Protein AF-A0AAW7R1W4-F1 (afdb_monomer_lite)

Radius of gyration: 19.87 Å; chains: 1; bounding box: 49×26×62 Å

Structure (mmCIF, N/CA/C/O backbone):
data_AF-A0AAW7R1W4-F1
#
_entry.id   AF-A0AAW7R1W4-F1
#
loop_
_atom_site.group_PDB
_atom_site.id
_atom_site.type_symbol
_atom_site.label_atom_id
_atom_site.label_alt_id
_atom_site.label_comp_id
_atom_site.label_asym_id
_atom_site.label_entity_id
_atom_site.label_seq_id
_atom_site.pdbx_PDB_ins_code
_atom_site.Cartn_x
_atom_site.Cartn_y
_atom_site.Cartn_z
_atom_site.occupancy
_atom_site.B_iso_or_equiv
_atom_site.auth_seq_id
_atom_site.auth_comp_id
_atom_site.auth_asym_id
_atom_site.auth_atom_id
_atom_site.pdbx_PDB_model_num
ATOM 1 N N . MET A 1 1 ? 1.231 0.301 20.973 1.00 74.06 1 MET A N 1
ATOM 2 C CA . MET A 1 1 ? 2.483 1.061 20.742 1.00 74.06 1 MET A CA 1
ATOM 3 C C . MET A 1 1 ? 3.549 0.182 20.091 1.00 74.06 1 MET A C 1
ATOM 5 O O . MET A 1 1 ? 3.895 0.445 18.950 1.00 74.06 1 MET A O 1
ATOM 9 N N . LEU A 1 2 ? 3.998 -0.894 20.752 1.00 83.75 2 LEU A N 1
ATOM 10 C CA . LEU A 1 2 ? 5.121 -1.735 20.300 1.00 83.75 2 LEU A CA 1
ATOM 11 C C . LEU A 1 2 ? 4.967 -2.283 18.866 1.00 83.75 2 LEU A C 1
ATOM 13 O O . LEU A 1 2 ? 5.848 -2.072 18.041 1.00 83.75 2 LEU A O 1
ATOM 17 N N . GLY A 1 3 ? 3.815 -2.874 18.525 1.00 84.81 3 GLY A N 1
ATOM 18 C CA . GLY A 1 3 ? 3.573 -3.385 17.166 1.00 84.81 3 GLY A CA 1
ATOM 19 C C . GLY A 1 3 ? 3.622 -2.311 16.072 1.00 84.81 3 GLY A C 1
ATOM 20 O O . GLY A 1 3 ? 4.118 -2.562 14.980 1.00 84.81 3 GLY A O 1
ATOM 21 N N . LEU A 1 4 ? 3.181 -1.085 16.369 1.00 84.12 4 LEU A N 1
ATOM 22 C CA . LEU A 1 4 ? 3.189 -0.001 15.385 1.00 84.12 4 LEU A CA 1
ATOM 23 C C . LEU A 1 4 ? 4.587 0.573 15.151 1.00 84.12 4 LEU A C 1
ATOM 25 O O . LEU A 1 4 ? 4.917 0.951 14.032 1.00 84.12 4 LEU A O 1
ATOM 29 N N . ILE A 1 5 ? 5.410 0.598 16.199 1.00 87.81 5 ILE A N 1
ATOM 30 C CA . ILE A 1 5 ? 6.825 0.970 16.103 1.00 87.81 5 ILE A CA 1
ATOM 31 C C . ILE A 1 5 ? 7.563 -0.038 15.216 1.00 87.81 5 ILE A C 1
ATOM 33 O O . ILE A 1 5 ? 8.325 0.368 14.344 1.00 87.81 5 ILE A O 1
ATOM 37 N N . VAL A 1 6 ? 7.280 -1.336 15.377 1.00 92.25 6 VAL A N 1
ATOM 38 C CA . VAL A 1 6 ? 7.844 -2.394 14.523 1.00 92.25 6 VAL A CA 1
ATOM 39 C C . VAL A 1 6 ? 7.424 -2.211 13.064 1.00 92.25 6 VAL A C 1
ATOM 41 O O . VAL A 1 6 ? 8.278 -2.256 12.183 1.00 92.25 6 VAL A O 1
ATOM 44 N N . ILE A 1 7 ? 6.140 -1.943 12.795 1.00 90.31 7 ILE A N 1
ATOM 45 C CA . ILE A 1 7 ? 5.651 -1.695 11.427 1.00 90.31 7 ILE A CA 1
ATOM 46 C C . ILE A 1 7 ? 6.299 -0.440 10.830 1.00 90.31 7 ILE A C 1
ATOM 48 O O . ILE A 1 7 ? 6.750 -0.475 9.687 1.00 90.31 7 ILE A O 1
ATOM 52 N N . GLY A 1 8 ? 6.387 0.655 11.589 1.00 91.19 8 GLY A N 1
ATOM 53 C CA . GLY A 1 8 ? 7.009 1.901 11.137 1.00 91.19 8 GLY A CA 1
ATOM 54 C C . GLY A 1 8 ? 8.489 1.732 10.792 1.00 91.19 8 GLY A C 1
ATOM 55 O O . GLY A 1 8 ? 8.913 2.125 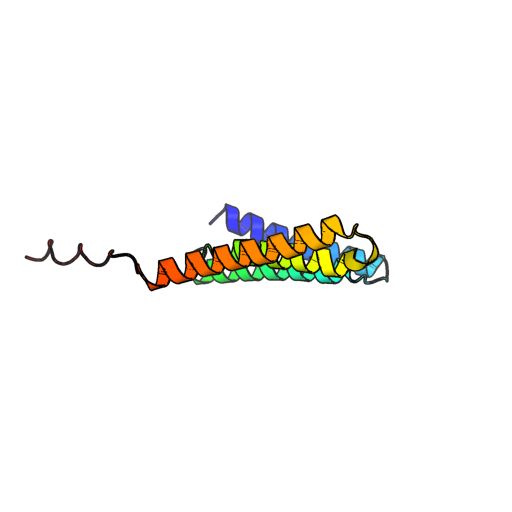9.705 1.00 91.19 8 GLY A O 1
ATOM 56 N N . LEU A 1 9 ? 9.259 1.088 11.675 1.00 94.31 9 LEU A N 1
ATOM 57 C CA . LEU A 1 9 ? 10.672 0.776 11.435 1.00 94.31 9 LEU A CA 1
ATOM 58 C C . LEU A 1 9 ? 10.846 -0.177 10.251 1.00 94.31 9 LEU A C 1
ATOM 60 O O . LEU A 1 9 ? 11.672 0.079 9.380 1.00 94.31 9 LEU A O 1
ATOM 64 N N . GLY A 1 10 ? 10.039 -1.238 10.180 1.00 94.88 10 GLY A N 1
ATOM 65 C CA . GLY A 1 10 ? 10.065 -2.182 9.066 1.00 94.88 10 GLY A CA 1
ATOM 66 C C . GLY A 1 10 ? 9.773 -1.504 7.727 1.00 94.88 10 GLY A C 1
ATOM 67 O O . GLY A 1 10 ? 10.483 -1.741 6.755 1.00 94.88 10 GLY A O 1
ATOM 68 N N . THR A 1 11 ? 8.792 -0.600 7.691 1.00 93.12 11 THR A N 1
ATOM 69 C CA . THR A 1 11 ? 8.437 0.172 6.489 1.00 93.12 11 THR A CA 1
ATOM 70 C C . THR A 1 11 ? 9.574 1.105 6.067 1.00 93.12 11 THR A C 1
ATOM 72 O O . THR A 1 11 ? 9.904 1.170 4.886 1.00 93.12 11 THR A O 1
ATOM 75 N N . ALA A 1 12 ? 10.220 1.786 7.020 1.00 94.81 12 ALA A N 1
ATOM 76 C CA . ALA A 1 12 ? 11.360 2.658 6.738 1.00 94.81 12 ALA A CA 1
ATOM 77 C C . ALA A 1 12 ? 12.569 1.878 6.189 1.00 94.81 12 ALA A C 1
ATOM 79 O O . ALA A 1 12 ? 13.168 2.287 5.195 1.00 94.81 12 ALA A O 1
ATOM 80 N N . ILE A 1 13 ? 12.893 0.728 6.792 1.00 96.31 13 ILE A N 1
ATOM 81 C CA . ILE A 1 13 ? 13.983 -0.146 6.333 1.00 96.31 13 ILE A CA 1
ATOM 82 C C . ILE A 1 13 ? 13.668 -0.720 4.945 1.00 96.31 13 ILE A C 1
ATOM 84 O O . ILE A 1 13 ? 14.531 -0.719 4.069 1.00 96.31 13 ILE A O 1
ATOM 88 N N . ALA A 1 14 ? 12.433 -1.173 4.713 1.00 95.25 14 ALA A N 1
ATOM 89 C CA . ALA A 1 14 ? 12.007 -1.688 3.414 1.00 95.25 14 ALA A CA 1
ATOM 90 C C . ALA A 1 14 ? 12.112 -0.624 2.312 1.00 95.25 14 ALA A C 1
ATOM 92 O O . ALA A 1 14 ? 12.623 -0.913 1.230 1.00 95.25 14 ALA A O 1
ATOM 93 N N . LEU A 1 15 ? 11.692 0.612 2.601 1.00 95.44 15 LEU A N 1
ATOM 94 C CA . LEU A 1 15 ? 11.822 1.733 1.674 1.00 95.44 15 LEU A CA 1
ATOM 95 C C . LEU A 1 15 ? 13.295 2.038 1.360 1.00 95.44 15 LEU A C 1
ATOM 97 O O . LEU A 1 15 ? 13.644 2.192 0.193 1.00 95.44 15 LEU A O 1
ATOM 101 N N . ALA A 1 16 ? 14.167 2.067 2.374 1.00 95.69 16 ALA A N 1
ATOM 102 C CA . ALA A 1 16 ? 15.601 2.287 2.184 1.00 95.69 16 ALA A CA 1
ATOM 103 C C . ALA A 1 16 ? 16.247 1.193 1.316 1.00 95.69 16 ALA A C 1
ATOM 105 O O . ALA A 1 16 ? 16.993 1.502 0.388 1.00 95.69 16 ALA A O 1
ATOM 106 N N . ASN A 1 17 ? 15.910 -0.076 1.564 1.00 95.69 17 ASN A N 1
ATOM 107 C CA . ASN A 1 17 ? 16.392 -1.204 0.765 1.00 95.69 17 ASN A CA 1
ATOM 108 C C . ASN A 1 17 ? 15.918 -1.122 -0.690 1.00 95.69 17 ASN A C 1
ATOM 110 O O . ASN A 1 17 ? 16.693 -1.395 -1.606 1.00 95.69 17 ASN A O 1
ATOM 114 N N . LEU A 1 18 ? 14.663 -0.727 -0.911 1.00 94.25 18 LEU A N 1
ATOM 115 C CA . LEU A 1 18 ? 14.111 -0.561 -2.251 1.00 94.25 18 LEU A CA 1
ATOM 116 C C . LEU A 1 18 ? 14.837 0.554 -3.015 1.00 94.25 18 LEU A C 1
ATOM 118 O O . LEU A 1 18 ? 15.264 0.341 -4.147 1.00 94.25 18 LEU A O 1
ATOM 122 N N . VAL A 1 19 ? 15.049 1.710 -2.379 1.00 95.31 19 VAL A N 1
ATOM 123 C CA . VAL A 1 19 ? 15.819 2.822 -2.960 1.00 95.31 19 VAL A CA 1
ATOM 124 C C . VAL A 1 19 ? 17.245 2.381 -3.289 1.00 95.31 19 VAL A C 1
ATOM 126 O O . VAL A 1 19 ? 17.724 2.628 -4.394 1.00 95.31 19 VAL A O 1
ATOM 129 N N . TRP A 1 20 ? 17.906 1.666 -2.376 1.00 96.00 20 TRP A N 1
ATOM 130 C CA . TRP A 1 20 ? 19.249 1.135 -2.608 1.00 96.00 20 TRP A CA 1
ATOM 131 C C . TRP A 1 20 ? 19.299 0.173 -3.805 1.00 96.00 20 TRP A C 1
ATOM 133 O O . TRP A 1 20 ? 20.213 0.241 -4.626 1.00 96.00 20 TRP A O 1
ATOM 143 N N . SER A 1 21 ? 18.297 -0.700 -3.937 1.00 94.31 21 SER A N 1
ATOM 144 C CA . SER A 1 21 ? 18.179 -1.644 -5.053 1.00 94.31 21 SER A CA 1
ATOM 145 C C . SER A 1 21 ? 18.011 -0.937 -6.398 1.00 94.31 21 SER A C 1
ATOM 147 O O . SER A 1 21 ? 18.671 -1.297 -7.374 1.00 94.31 21 SER A O 1
ATOM 149 N N . VAL A 1 22 ? 17.156 0.085 -6.448 1.00 94.50 22 VAL A N 1
ATOM 150 C CA . VAL A 1 22 ? 16.891 0.865 -7.665 1.00 94.50 22 VAL A CA 1
ATOM 151 C C . VAL A 1 22 ? 18.134 1.645 -8.098 1.00 94.50 22 VAL A C 1
ATOM 153 O O . VAL A 1 22 ? 18.491 1.615 -9.272 1.00 94.50 22 VAL A O 1
ATOM 156 N N . ILE A 1 23 ? 18.851 2.261 -7.151 1.00 94.31 23 ILE A N 1
ATOM 157 C CA . ILE A 1 23 ? 20.118 2.955 -7.433 1.00 94.31 23 ILE A CA 1
ATOM 158 C C . ILE A 1 23 ? 21.152 1.981 -8.009 1.00 94.31 23 ILE A C 1
ATOM 160 O O . ILE A 1 23 ? 21.815 2.300 -8.989 1.00 94.31 23 ILE A O 1
ATOM 164 N N . ARG A 1 24 ? 21.267 0.775 -7.440 1.00 94.81 24 ARG A N 1
ATOM 165 C CA . ARG A 1 24 ? 22.236 -0.234 -7.894 1.00 94.81 24 ARG A CA 1
ATOM 166 C C . ARG A 1 24 ? 21.920 -0.813 -9.275 1.00 94.81 24 ARG A C 1
ATOM 168 O O . ARG A 1 24 ? 22.832 -1.256 -9.963 1.00 94.81 24 ARG A O 1
ATOM 175 N N . THR A 1 25 ? 20.645 -0.850 -9.648 1.00 92.69 25 THR A N 1
ATOM 176 C CA . THR A 1 25 ? 20.188 -1.387 -10.940 1.00 92.69 25 THR A CA 1
ATOM 177 C C . THR A 1 25 ? 20.201 -0.314 -12.038 1.00 92.69 25 THR A C 1
ATOM 179 O O . THR A 1 25 ? 20.027 -0.643 -13.205 1.00 92.69 25 THR A O 1
ATOM 182 N N . GLU A 1 26 ? 20.399 0.962 -11.674 1.00 90.50 26 GLU A N 1
ATOM 183 C CA . GLU A 1 26 ? 20.357 2.141 -12.561 1.00 90.50 26 GLU A CA 1
ATOM 184 C C . GLU A 1 26 ? 19.071 2.259 -13.401 1.00 90.50 26 GLU A C 1
ATOM 186 O O . GLU A 1 26 ? 19.000 3.004 -14.378 1.00 90.50 26 GLU A O 1
ATOM 191 N N . GLN A 1 27 ? 18.020 1.539 -13.013 1.00 91.62 27 GLN A N 1
ATOM 192 C CA . GLN A 1 27 ? 16.741 1.501 -13.705 1.00 91.62 27 GLN A CA 1
ATOM 193 C C . GLN A 1 27 ? 15.625 1.695 -12.692 1.00 91.62 27 GLN A C 1
ATOM 195 O O . GLN A 1 27 ? 15.529 0.972 -11.703 1.00 91.62 27 GLN A O 1
ATOM 200 N N . VAL A 1 28 ? 14.770 2.678 -12.962 1.00 92.44 28 VAL A N 1
ATOM 201 C CA . VAL A 1 28 ? 13.583 2.964 -12.159 1.00 92.44 28 VAL A CA 1
ATOM 202 C C . VAL A 1 28 ? 12.371 2.461 -12.926 1.00 92.44 28 VAL A C 1
ATOM 204 O O . VAL A 1 28 ? 12.053 2.991 -13.992 1.00 92.44 28 VAL A O 1
ATOM 207 N N . THR A 1 29 ? 11.679 1.450 -12.401 1.00 91.75 29 THR A N 1
ATOM 208 C CA . THR A 1 29 ? 10.430 0.977 -13.008 1.00 91.75 29 THR A CA 1
ATOM 209 C C . THR A 1 29 ? 9.212 1.637 -12.361 1.00 91.75 29 THR A C 1
ATOM 211 O O . THR A 1 29 ? 9.251 2.087 -11.213 1.00 91.75 29 THR A O 1
ATOM 214 N N . LEU A 1 30 ? 8.081 1.659 -13.077 1.00 90.75 30 LEU A N 1
ATOM 215 C CA . LEU A 1 30 ? 6.804 2.112 -12.510 1.00 90.75 30 LEU A CA 1
ATOM 216 C C . LEU A 1 30 ? 6.402 1.264 -11.289 1.00 90.75 30 LEU A C 1
ATOM 218 O O . LEU A 1 30 ? 5.814 1.779 -10.339 1.00 90.75 30 LEU A O 1
ATOM 222 N N . THR A 1 31 ? 6.754 -0.026 -11.297 1.00 90.00 31 THR A N 1
ATOM 223 C CA . THR A 1 31 ? 6.510 -0.955 -10.188 1.00 90.00 31 THR A CA 1
ATOM 224 C C . THR A 1 31 ? 7.227 -0.503 -8.922 1.00 90.00 31 THR A C 1
ATOM 226 O O . THR A 1 31 ? 6.616 -0.487 -7.853 1.00 90.00 31 THR A O 1
ATOM 229 N N . ASP A 1 32 ? 8.488 -0.079 -9.041 1.00 92.69 32 ASP A N 1
ATOM 230 C CA . ASP A 1 32 ? 9.283 0.388 -7.903 1.00 92.69 32 ASP A CA 1
ATOM 231 C C . ASP A 1 32 ? 8.698 1.673 -7.316 1.00 92.69 32 ASP A C 1
ATOM 233 O O . ASP A 1 32 ? 8.515 1.777 -6.103 1.00 92.69 32 ASP A O 1
ATOM 237 N N . LEU A 1 33 ? 8.315 2.624 -8.173 1.00 92.06 33 LEU A N 1
ATOM 238 C CA . LEU A 1 33 ? 7.694 3.882 -7.748 1.00 92.06 33 LEU A CA 1
ATOM 239 C C . LEU A 1 33 ? 6.364 3.652 -7.014 1.00 92.06 33 LEU A C 1
ATOM 241 O O . LEU A 1 33 ? 6.117 4.246 -5.965 1.00 92.06 33 LEU A O 1
ATOM 245 N N . LEU A 1 34 ? 5.512 2.758 -7.524 1.00 92.19 34 LEU A N 1
ATOM 246 C CA . LEU A 1 34 ? 4.222 2.434 -6.904 1.00 92.19 34 LEU A CA 1
ATOM 247 C C . LEU A 1 34 ? 4.367 1.610 -5.617 1.00 92.19 34 LEU A C 1
ATOM 249 O O . LEU A 1 34 ? 3.496 1.657 -4.740 1.00 92.19 34 LEU A O 1
ATOM 253 N N . LEU A 1 35 ? 5.460 0.858 -5.479 1.00 91.62 35 LEU A N 1
ATOM 254 C CA . LEU A 1 35 ? 5.802 0.178 -4.236 1.00 91.62 35 LEU A CA 1
ATOM 255 C C . LEU A 1 35 ? 6.308 1.172 -3.180 1.00 91.62 35 LEU A C 1
ATOM 257 O O . LEU A 1 35 ? 5.838 1.121 -2.042 1.00 91.62 35 LEU A O 1
ATOM 261 N N . MET A 1 36 ? 7.170 2.124 -3.565 1.00 92.88 36 MET A N 1
ATOM 262 C CA . MET A 1 36 ? 7.585 3.236 -2.698 1.00 92.88 36 MET A CA 1
ATOM 263 C C . MET A 1 36 ? 6.377 4.055 -2.231 1.00 92.88 36 MET A C 1
ATOM 265 O O . MET A 1 36 ? 6.281 4.368 -1.046 1.00 92.88 36 MET A O 1
ATOM 269 N N . PHE A 1 37 ? 5.423 4.344 -3.123 1.00 91.81 37 PHE A N 1
ATOM 270 C CA . PHE A 1 37 ? 4.187 5.046 -2.771 1.00 91.81 37 PHE A CA 1
ATOM 271 C C . PHE A 1 37 ? 3.386 4.310 -1.688 1.00 91.81 37 PHE A C 1
ATOM 273 O O . PHE A 1 37 ? 2.989 4.930 -0.704 1.00 91.81 37 PHE A O 1
ATOM 280 N N . LEU A 1 38 ? 3.217 2.987 -1.802 1.00 90.75 38 LEU A N 1
ATOM 281 C CA . LEU A 1 38 ? 2.528 2.217 -0.761 1.00 90.75 38 LEU A CA 1
ATOM 282 C C . LEU A 1 38 ? 3.279 2.251 0.573 1.00 90.75 38 LEU A C 1
ATOM 284 O O . LEU A 1 38 ? 2.653 2.385 1.622 1.00 90.75 38 LEU A O 1
ATOM 288 N N . PHE A 1 39 ? 4.610 2.144 0.564 1.00 92.38 39 PHE A N 1
ATOM 289 C CA . PHE A 1 39 ? 5.384 2.257 1.802 1.00 92.38 39 PHE A CA 1
ATOM 290 C C . PHE A 1 39 ? 5.250 3.644 2.435 1.00 92.38 39 PHE A C 1
ATOM 292 O O . PHE A 1 39 ? 5.101 3.742 3.652 1.00 92.38 39 PHE A O 1
ATOM 299 N N . LEU A 1 40 ? 5.227 4.711 1.634 1.00 91.12 40 LEU A N 1
ATOM 300 C CA . LEU A 1 40 ? 4.988 6.066 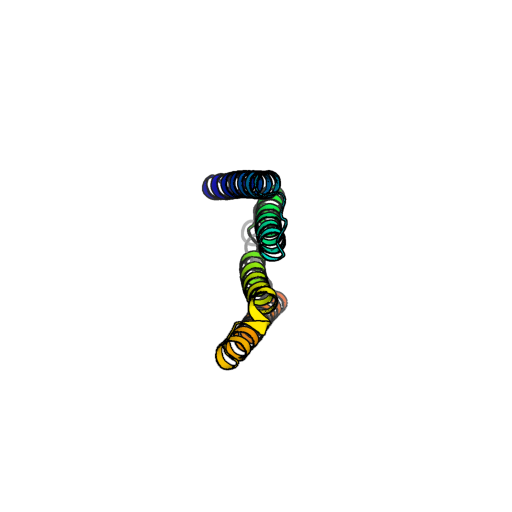2.130 1.00 91.12 40 LEU A CA 1
ATOM 301 C C . LEU A 1 40 ? 3.576 6.238 2.702 1.00 91.12 40 LEU A C 1
ATOM 303 O O . LEU A 1 40 ? 3.419 6.885 3.736 1.00 91.12 40 LEU A O 1
ATOM 307 N N . GLU A 1 41 ? 2.561 5.632 2.090 1.00 89.31 41 GLU A N 1
ATOM 308 C CA . GLU A 1 41 ? 1.182 5.666 2.587 1.00 89.31 41 GLU A CA 1
ATOM 309 C C . GLU A 1 41 ? 1.053 4.964 3.950 1.00 89.31 41 GLU A C 1
ATOM 311 O O . GLU A 1 41 ? 0.483 5.513 4.899 1.00 89.31 41 GLU A O 1
ATOM 316 N N . VAL A 1 42 ? 1.676 3.789 4.093 1.00 89.81 42 VAL A N 1
ATOM 317 C CA . VAL A 1 42 ? 1.756 3.066 5.372 1.00 89.81 42 VAL A CA 1
ATOM 318 C C . VAL A 1 42 ? 2.536 3.877 6.412 1.00 89.81 42 VAL A C 1
ATOM 320 O O . VAL A 1 42 ? 2.104 3.995 7.560 1.00 89.81 42 VAL A O 1
ATOM 323 N N . PHE A 1 43 ? 3.656 4.493 6.027 1.00 90.75 43 PHE A N 1
ATOM 324 C CA . PHE A 1 43 ? 4.447 5.336 6.925 1.00 90.75 43 PHE A CA 1
ATOM 325 C C . PHE A 1 43 ? 3.655 6.560 7.413 1.00 90.75 43 PHE A C 1
ATOM 327 O O . PHE A 1 43 ? 3.675 6.876 8.606 1.00 90.75 43 PHE A O 1
ATOM 334 N N . ALA A 1 44 ? 2.901 7.216 6.526 1.00 88.25 44 ALA A N 1
ATOM 335 C CA . ALA A 1 44 ? 2.036 8.343 6.865 1.00 88.25 44 ALA A CA 1
ATOM 336 C C . ALA A 1 44 ? 0.944 7.945 7.868 1.00 88.25 44 ALA A C 1
ATOM 338 O O . ALA A 1 44 ? 0.687 8.677 8.824 1.00 88.25 44 ALA A O 1
ATOM 339 N N . MET A 1 45 ? 0.353 6.760 7.710 1.00 88.00 45 MET A N 1
ATOM 340 C CA . MET A 1 45 ? -0.615 6.217 8.662 1.00 88.00 45 MET A CA 1
ATOM 341 C C . MET A 1 45 ? 0.005 5.993 10.049 1.00 88.00 45 MET A C 1
ATOM 343 O O . MET A 1 45 ? -0.579 6.400 11.056 1.00 88.00 45 MET A O 1
ATOM 347 N N . VAL A 1 46 ? 1.191 5.376 10.118 1.00 88.75 46 VAL A N 1
ATOM 348 C CA . VAL A 1 46 ? 1.904 5.172 11.390 1.00 88.75 46 VAL A CA 1
ATOM 349 C C . VAL A 1 46 ? 2.244 6.520 12.032 1.00 88.75 46 VAL A C 1
ATOM 351 O O . VAL A 1 46 ? 2.007 6.708 13.224 1.00 88.75 46 VAL A O 1
ATOM 354 N N . SER A 1 47 ? 2.716 7.491 11.245 1.00 87.06 47 SER A N 1
ATOM 355 C CA . SER A 1 47 ? 3.004 8.852 11.715 1.00 87.06 47 SER A CA 1
ATOM 356 C C . SER A 1 47 ? 1.757 9.549 12.273 1.00 87.06 47 SER A C 1
ATOM 358 O O . SER A 1 47 ? 1.792 10.121 13.365 1.00 87.06 47 SER A O 1
ATOM 360 N N . GLN A 1 48 ? 0.628 9.455 11.569 1.00 85.31 48 GLN A N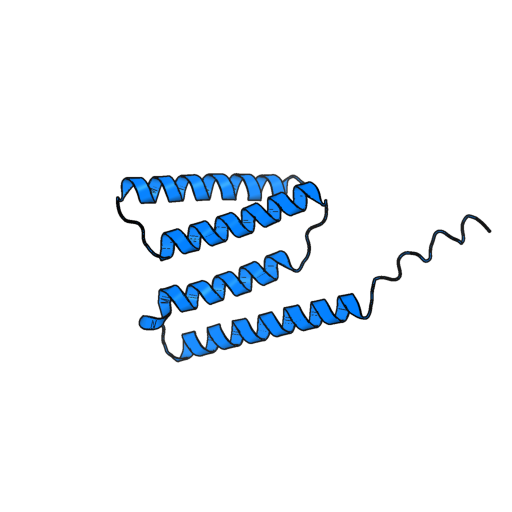 1
ATOM 361 C CA . GLN A 1 48 ? -0.642 10.036 11.999 1.00 85.31 48 GLN A CA 1
ATOM 362 C C . GLN A 1 48 ? -1.166 9.381 13.280 1.00 85.31 48 GLN A C 1
ATOM 364 O O . GLN A 1 48 ? -1.693 10.067 14.162 1.00 85.31 48 GLN A O 1
ATOM 369 N N . TYR A 1 49 ? -0.996 8.067 13.417 1.00 84.50 49 TYR A N 1
ATOM 370 C CA . TYR A 1 49 ? -1.343 7.364 14.645 1.00 84.50 49 TYR A CA 1
ATOM 371 C C . TYR A 1 49 ? -0.503 7.847 15.826 1.00 84.50 49 TYR A C 1
ATOM 373 O O . TYR A 1 49 ? -1.055 8.124 16.886 1.00 84.50 49 TYR A O 1
ATOM 381 N N . LEU A 1 50 ? 0.818 7.978 15.661 1.00 83.62 50 LEU A N 1
ATOM 382 C CA . LEU A 1 50 ? 1.698 8.427 16.746 1.00 83.62 50 LEU A CA 1
ATOM 383 C C . LEU A 1 50 ? 1.314 9.823 17.261 1.00 83.62 50 LEU A C 1
ATOM 385 O O . LEU A 1 50 ? 1.493 10.100 18.443 1.00 83.62 50 LEU A O 1
ATOM 389 N N . LYS A 1 51 ? 0.740 10.676 16.402 1.00 83.88 51 LYS A N 1
ATOM 390 C CA . LYS A 1 51 ? 0.233 12.005 16.779 1.00 83.88 51 LYS A CA 1
ATOM 391 C C . LYS A 1 51 ? -1.144 11.980 17.448 1.00 83.88 51 LYS A C 1
ATOM 393 O O . LYS A 1 51 ? -1.394 12.788 18.332 1.00 83.88 51 LYS A O 1
ATOM 398 N N . SER A 1 52 ? -2.050 11.108 17.001 1.00 79.69 52 SER A N 1
ATOM 399 C CA . SER A 1 52 ? -3.470 11.135 17.401 1.00 79.69 52 SER A CA 1
ATOM 400 C C . SER A 1 52 ? -3.885 10.033 18.384 1.00 79.69 52 SER A C 1
ATOM 402 O O . SER A 1 52 ? -4.984 10.084 18.929 1.00 79.69 52 SER A O 1
ATOM 404 N N . GLY A 1 53 ? -3.037 9.028 18.621 1.00 74.31 53 GLY A N 1
ATOM 405 C CA . GLY A 1 53 ? -3.281 7.914 19.545 1.00 74.31 53 GLY A CA 1
ATOM 406 C C . GLY A 1 53 ? -4.376 6.929 19.113 1.00 74.31 53 GLY A C 1
ATOM 407 O O . GLY A 1 53 ? -4.565 5.908 19.770 1.00 74.31 53 GLY A O 1
ATOM 408 N N . GLN A 1 54 ? -5.082 7.200 18.015 1.00 72.00 54 GLN A N 1
ATOM 409 C CA . GLN A 1 54 ? -6.134 6.353 17.461 1.00 72.00 54 GLN A CA 1
ATOM 410 C C . GLN A 1 54 ? -5.764 5.930 16.045 1.00 72.00 54 GLN A C 1
ATOM 412 O O . GLN A 1 54 ? -5.110 6.670 15.312 1.00 72.00 54 GLN A O 1
ATOM 417 N N . LEU A 1 55 ? -6.185 4.725 15.663 1.00 70.44 55 LEU A N 1
ATOM 418 C CA . LEU A 1 55 ? -5.958 4.134 14.345 1.00 70.44 55 LEU A CA 1
ATOM 419 C C . LEU A 1 55 ? -7.302 4.169 13.603 1.00 70.44 55 LEU A C 1
ATOM 421 O O . LEU A 1 55 ? -8.121 3.269 13.794 1.00 70.44 55 LEU A O 1
ATOM 425 N N . PRO A 1 56 ? -7.604 5.215 12.807 1.00 66.75 56 PRO A N 1
ATOM 426 C CA . PRO A 1 56 ? -8.846 5.250 12.055 1.00 66.75 56 PRO A CA 1
ATOM 427 C C . PRO A 1 56 ? -8.938 4.028 11.146 1.00 66.75 56 PRO A C 1
ATOM 429 O O . PRO A 1 56 ? -8.094 3.833 10.273 1.00 66.75 56 PRO A O 1
ATOM 432 N N . VAL A 1 57 ? -10.011 3.249 11.302 1.00 66.31 57 VAL A N 1
ATOM 433 C CA . VAL A 1 57 ? -10.332 2.048 10.495 1.00 66.31 57 VAL A CA 1
ATOM 434 C C . VAL A 1 57 ? -10.382 2.351 8.985 1.00 66.31 57 VAL A C 1
ATOM 436 O O . VAL A 1 57 ? -10.337 1.463 8.142 1.00 66.31 57 VAL A O 1
ATOM 439 N N . ARG A 1 58 ? -10.427 3.637 8.632 1.00 74.44 58 ARG A N 1
ATOM 440 C CA . ARG A 1 58 ? -10.434 4.154 7.266 1.00 74.44 58 ARG A CA 1
ATOM 441 C C . ARG A 1 58 ? -9.090 3.953 6.552 1.00 74.44 58 ARG A C 1
ATOM 443 O O . ARG A 1 58 ? -9.094 3.680 5.360 1.00 74.44 58 ARG A O 1
ATOM 450 N N . PHE A 1 59 ? -7.956 4.042 7.256 1.00 79.00 59 PHE A N 1
ATOM 451 C CA . PHE A 1 59 ? -6.636 3.987 6.612 1.00 79.00 59 PHE A CA 1
ATOM 452 C C . PHE A 1 59 ? -6.310 2.625 5.968 1.00 79.00 59 PHE A C 1
ATOM 454 O O . PHE A 1 59 ? -5.936 2.625 4.797 1.00 79.00 59 PHE A O 1
ATOM 461 N N . PRO A 1 60 ? -6.517 1.466 6.631 1.00 81.38 60 PRO A N 1
ATOM 462 C CA . PRO A 1 60 ? -6.285 0.165 5.994 1.00 81.38 60 PRO A CA 1
ATOM 463 C C . PRO A 1 60 ? -7.166 -0.076 4.762 1.00 81.38 60 PRO A C 1
ATOM 465 O O . PRO A 1 60 ? -6.729 -0.689 3.790 1.00 81.38 60 PRO A O 1
ATOM 468 N N . LEU A 1 61 ? -8.402 0.430 4.788 1.00 85.38 61 LEU A N 1
ATOM 469 C CA . LEU A 1 61 ? -9.358 0.261 3.697 1.00 85.38 61 LEU A CA 1
ATOM 470 C C . LEU A 1 61 ? -8.941 1.071 2.455 1.00 85.38 61 LEU A C 1
ATOM 472 O O . LEU A 1 61 ? -9.059 0.577 1.335 1.00 85.38 61 LEU A O 1
ATOM 476 N N . TYR A 1 62 ? -8.378 2.270 2.646 1.00 85.50 62 TYR A N 1
ATOM 477 C CA . TYR A 1 62 ? -7.797 3.054 1.552 1.00 85.50 62 TYR A CA 1
ATOM 478 C C . TYR A 1 62 ? -6.541 2.408 0.967 1.00 85.50 62 TYR A C 1
ATOM 480 O O . TYR A 1 62 ? -6.430 2.339 -0.254 1.00 85.50 62 TYR A O 1
ATOM 488 N N . ILE A 1 63 ? -5.668 1.839 1.805 1.00 89.31 63 ILE A N 1
ATOM 489 C CA . ILE A 1 63 ? -4.478 1.105 1.341 1.00 89.31 63 ILE A CA 1
ATOM 490 C C . ILE A 1 63 ? -4.882 -0.095 0.474 1.00 89.31 63 ILE A C 1
ATOM 492 O O . ILE A 1 63 ? -4.252 -0.362 -0.549 1.00 89.31 63 ILE A O 1
ATOM 496 N N . ALA A 1 64 ? -5.952 -0.810 0.836 1.00 90.56 64 ALA A N 1
ATOM 497 C CA . ALA A 1 64 ? -6.466 -1.910 0.023 1.00 90.56 64 ALA A CA 1
ATOM 498 C C . ALA A 1 64 ? -6.943 -1.422 -1.357 1.00 90.56 64 ALA A C 1
ATOM 500 O O . ALA A 1 64 ? -6.557 -1.992 -2.377 1.00 90.56 64 ALA A O 1
ATOM 501 N N . ILE A 1 65 ? -7.720 -0.334 -1.398 1.00 92.56 65 ILE A N 1
ATOM 502 C CA . ILE A 1 65 ? -8.194 0.275 -2.650 1.00 92.56 65 ILE A CA 1
ATOM 503 C C . ILE A 1 65 ? -7.015 0.750 -3.508 1.00 92.56 65 ILE A C 1
ATOM 505 O O . ILE A 1 65 ? -6.935 0.394 -4.683 1.00 92.56 65 ILE A O 1
ATOM 509 N N . GLY A 1 66 ? -6.075 1.497 -2.922 1.00 91.50 66 GLY A N 1
ATOM 510 C CA . GLY A 1 66 ? -4.869 1.967 -3.601 1.00 91.50 66 GLY A CA 1
ATOM 511 C C . GLY A 1 66 ? -4.020 0.813 -4.131 1.00 91.50 66 GLY A C 1
ATOM 512 O O . GLY A 1 66 ? -3.526 0.872 -5.257 1.00 91.50 66 GLY A O 1
ATOM 513 N N . SER A 1 67 ? -3.920 -0.285 -3.372 1.00 92.31 67 SER A N 1
ATOM 514 C CA . SER A 1 67 ? -3.176 -1.472 -3.791 1.00 92.31 67 SER A CA 1
ATOM 515 C C . SER A 1 67 ? -3.809 -2.202 -4.977 1.00 92.31 67 SER A C 1
ATOM 517 O O . SER A 1 67 ? -3.072 -2.725 -5.813 1.00 92.31 67 SER A O 1
ATOM 519 N N . ILE A 1 68 ? -5.139 -2.243 -5.070 1.00 93.06 68 ILE A N 1
ATOM 520 C CA . ILE A 1 68 ? -5.831 -2.826 -6.229 1.00 93.06 68 ILE A CA 1
ATOM 521 C C . ILE A 1 68 ? -5.756 -1.867 -7.426 1.00 93.06 68 ILE A C 1
ATOM 523 O O . ILE A 1 68 ? -5.484 -2.291 -8.545 1.00 93.06 68 ILE A O 1
ATOM 527 N N . ALA A 1 69 ? -5.914 -0.561 -7.207 1.00 91.88 69 ALA A N 1
ATOM 528 C CA . ALA A 1 69 ? -5.816 0.432 -8.275 1.00 91.88 69 ALA A CA 1
ATOM 529 C C . ALA A 1 69 ? -4.441 0.407 -8.964 1.00 91.88 69 ALA A C 1
ATOM 531 O O . ALA A 1 69 ? -4.355 0.390 -10.191 1.00 91.88 69 ALA A O 1
ATOM 532 N N . ARG A 1 70 ? -3.350 0.332 -8.192 1.00 91.88 70 ARG A N 1
ATOM 533 C CA . ARG A 1 70 ? -1.998 0.220 -8.764 1.00 91.88 70 ARG A CA 1
ATOM 534 C C . ARG A 1 70 ? -1.746 -1.125 -9.458 1.00 91.88 70 ARG A C 1
ATOM 536 O O . ARG A 1 70 ? -0.991 -1.151 -10.423 1.00 91.88 70 ARG A O 1
ATOM 543 N N . ASP A 1 71 ? -2.359 -2.221 -8.990 1.00 89.56 71 ASP A N 1
ATOM 544 C CA . ASP A 1 71 ? -2.318 -3.527 -9.671 1.00 89.56 71 ASP A CA 1
ATOM 545 C C . ASP A 1 71 ? -2.899 -3.402 -11.081 1.00 89.56 71 ASP A C 1
ATOM 547 O O . ASP A 1 71 ? -2.248 -3.790 -12.050 1.00 89.56 71 ASP A O 1
ATOM 551 N N . ILE A 1 72 ? -4.067 -2.765 -11.193 1.00 91.00 72 ILE A N 1
ATOM 552 C CA . ILE A 1 72 ? -4.714 -2.487 -12.476 1.00 91.00 72 ILE A CA 1
ATOM 553 C C . ILE A 1 72 ? -3.796 -1.641 -13.363 1.00 91.00 72 ILE A C 1
ATOM 555 O O . ILE A 1 72 ? -3.572 -2.017 -14.504 1.00 91.00 72 ILE A O 1
ATOM 559 N N . ILE A 1 73 ? -3.222 -0.545 -12.855 1.00 88.44 73 ILE A N 1
ATOM 560 C CA . ILE A 1 73 ? -2.366 0.350 -13.658 1.00 88.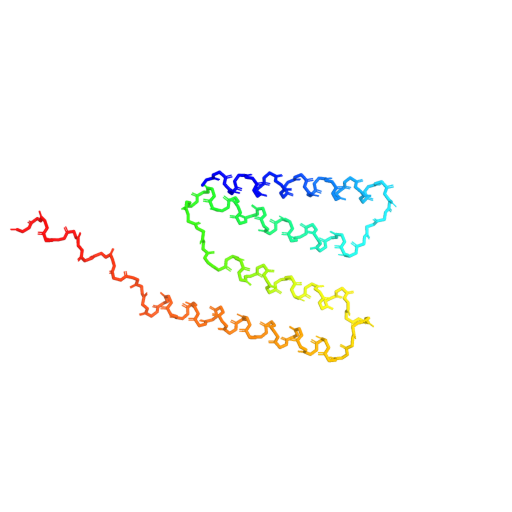44 73 ILE A CA 1
ATOM 561 C C . ILE A 1 73 ? -1.111 -0.371 -14.168 1.00 88.44 73 ILE A C 1
ATOM 563 O O . ILE A 1 73 ? -0.755 -0.236 -15.336 1.00 88.44 73 ILE A O 1
ATOM 567 N N . LEU A 1 74 ? -0.442 -1.147 -13.313 1.00 87.69 74 LEU A N 1
ATOM 568 C CA . LEU A 1 74 ? 0.807 -1.828 -13.668 1.00 87.69 74 LEU A CA 1
ATOM 569 C C . LEU A 1 74 ? 0.610 -3.007 -14.611 1.00 87.69 74 LEU A C 1
ATOM 571 O O . LEU A 1 74 ? 1.494 -3.317 -15.406 1.00 87.69 74 LEU A O 1
ATOM 575 N N . ARG A 1 75 ? -0.521 -3.698 -14.483 1.00 85.06 75 ARG A N 1
ATOM 576 C CA . ARG A 1 75 ? -0.781 -4.959 -15.177 1.00 85.06 75 ARG A CA 1
ATOM 577 C C . ARG A 1 75 ? -1.982 -4.871 -16.119 1.00 85.06 75 ARG A C 1
ATOM 579 O O . ARG A 1 75 ? -2.508 -5.895 -16.538 1.00 85.06 75 ARG A O 1
ATOM 586 N N . ALA A 1 76 ? -2.390 -3.660 -16.509 1.00 81.56 76 ALA A N 1
ATOM 587 C CA . ALA A 1 76 ? -3.518 -3.426 -17.416 1.00 81.56 76 ALA A CA 1
ATOM 588 C C . ALA A 1 76 ? -3.378 -4.187 -18.740 1.00 81.56 76 ALA A C 1
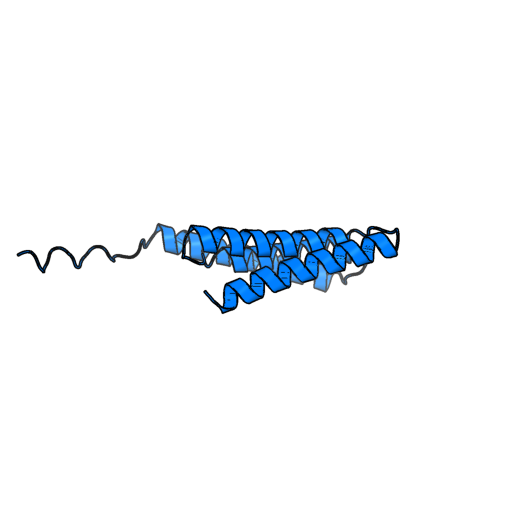ATOM 590 O O . ALA A 1 76 ? -4.346 -4.747 -19.234 1.00 81.56 76 ALA A O 1
ATOM 591 N N . ALA A 1 77 ? -2.170 -4.219 -19.303 1.00 75.94 77 ALA A N 1
ATOM 592 C CA . ALA A 1 77 ? -1.918 -4.841 -20.601 1.00 75.94 77 ALA A CA 1
ATOM 593 C C . ALA A 1 77 ? -1.624 -6.351 -20.522 1.00 75.94 77 ALA A C 1
ATOM 595 O O . ALA A 1 77 ? -1.659 -7.029 -21.543 1.00 75.94 77 ALA A O 1
ATOM 596 N N . THR A 1 78 ? -1.296 -6.876 -19.338 1.00 81.94 78 THR A N 1
ATOM 597 C CA . THR A 1 78 ? -0.870 -8.276 -19.152 1.00 81.94 78 THR A CA 1
ATOM 598 C C . THR A 1 78 ? -1.920 -9.140 -18.460 1.00 81.94 78 THR A C 1
ATOM 600 O O . THR A 1 78 ? -1.854 -10.365 -18.545 1.00 81.94 78 THR A O 1
ATOM 603 N N . ASN A 1 79 ? -2.888 -8.527 -17.780 1.00 83.38 79 ASN A N 1
ATOM 604 C CA . ASN A 1 79 ? -3.971 -9.229 -17.108 1.00 83.38 79 ASN A CA 1
ATOM 605 C C . ASN A 1 79 ? -5.069 -9.661 -18.085 1.00 83.38 79 ASN A C 1
ATOM 607 O O . ASN A 1 79 ? -5.408 -8.957 -19.033 1.00 83.38 79 ASN A O 1
ATOM 611 N N . THR A 1 80 ? -5.699 -10.796 -17.786 1.00 88.75 80 THR A N 1
ATOM 612 C CA . THR A 1 80 ? -6.922 -11.231 -18.467 1.00 88.75 80 THR A CA 1
ATOM 613 C C . THR A 1 80 ? -8.047 -10.218 -18.246 1.00 88.75 80 THR A C 1
ATOM 615 O O . THR A 1 80 ? -8.202 -9.694 -17.141 1.00 88.75 80 THR A O 1
ATOM 618 N N . GLU A 1 81 ? -8.891 -10.012 -19.259 1.00 88.75 81 GLU A N 1
ATOM 619 C CA . GLU A 1 81 ? -10.078 -9.143 -19.188 1.00 88.75 81 GLU A CA 1
ATOM 620 C C . GLU A 1 81 ? -10.942 -9.437 -17.949 1.00 88.75 81 GLU A C 1
ATOM 622 O O . GLU A 1 81 ? -11.375 -8.523 -17.248 1.00 88.75 81 GLU A O 1
ATOM 627 N N . ALA A 1 82 ? -11.107 -10.720 -17.610 1.00 92.00 82 ALA A N 1
ATOM 628 C CA . ALA A 1 82 ? -11.823 -11.161 -16.416 1.00 92.00 82 ALA A CA 1
ATOM 629 C C . ALA A 1 82 ? -11.181 -10.677 -15.101 1.00 92.00 82 ALA A C 1
ATOM 631 O O . ALA A 1 82 ? -11.899 -10.269 -14.190 1.00 92.00 82 ALA A O 1
ATOM 632 N N . HIS A 1 83 ? -9.846 -10.685 -14.995 1.00 91.06 83 HIS A N 1
ATOM 633 C CA . HIS A 1 83 ? -9.134 -10.193 -13.806 1.00 91.06 83 HIS A CA 1
ATOM 634 C C . HIS A 1 83 ? -9.269 -8.678 -13.675 1.00 91.06 83 HIS A C 1
ATOM 636 O O . HIS A 1 83 ? -9.534 -8.176 -12.588 1.00 91.06 83 HIS A O 1
ATOM 642 N N . LEU A 1 84 ? -9.154 -7.944 -14.786 1.00 91.12 84 LEU A N 1
ATOM 643 C CA . LEU A 1 84 ? -9.328 -6.490 -14.789 1.00 91.12 84 LEU A CA 1
ATOM 644 C C . LEU A 1 84 ? -10.739 -6.092 -14.353 1.00 91.12 84 LEU A C 1
ATOM 646 O O . LEU A 1 84 ? -10.890 -5.210 -13.507 1.00 91.12 84 LEU A O 1
ATOM 650 N N . LEU A 1 85 ? -11.762 -6.779 -14.870 1.00 93.44 85 LEU A N 1
ATOM 651 C CA . LEU A 1 85 ? -13.149 -6.571 -14.457 1.00 93.44 85 LEU A CA 1
ATOM 652 C C . LEU A 1 85 ? -13.368 -6.937 -12.984 1.00 93.44 85 LEU A C 1
ATOM 654 O O . LEU A 1 85 ? -14.005 -6.172 -12.262 1.00 93.44 85 LEU A O 1
ATOM 658 N N . ALA A 1 86 ? -12.817 -8.060 -12.515 1.00 94.19 86 ALA A N 1
ATOM 659 C CA . ALA A 1 86 ? -12.928 -8.477 -11.118 1.00 94.19 86 ALA A CA 1
ATOM 660 C C . ALA A 1 86 ? -12.246 -7.488 -10.158 1.00 94.19 86 ALA A C 1
ATOM 662 O O . ALA A 1 86 ? -12.843 -7.103 -9.154 1.00 94.19 86 ALA A O 1
ATOM 663 N N . SER A 1 87 ? -11.037 -7.020 -10.478 1.00 92.75 87 SER A N 1
ATOM 664 C CA . SER A 1 87 ? -10.323 -6.016 -9.683 1.00 92.75 87 SER A CA 1
ATOM 665 C C . SER A 1 87 ? -11.042 -4.667 -9.690 1.00 92.75 87 SER A C 1
ATOM 667 O O . SER A 1 87 ? -11.172 -4.036 -8.640 1.00 92.75 87 SER A O 1
ATOM 669 N N . ALA A 1 88 ? -11.572 -4.234 -10.838 1.00 92.81 88 ALA A N 1
ATOM 670 C CA . ALA A 1 88 ? -12.375 -3.015 -10.919 1.00 92.81 88 ALA A CA 1
ATOM 671 C C . ALA A 1 88 ? -13.653 -3.123 -10.066 1.00 92.81 88 ALA A C 1
ATOM 673 O O . ALA A 1 88 ? -13.958 -2.215 -9.290 1.00 92.81 88 ALA A O 1
ATOM 674 N N . LEU A 1 89 ? -14.360 -4.256 -10.137 1.00 95.62 89 LEU A N 1
ATOM 675 C CA . LEU A 1 89 ? -15.527 -4.535 -9.299 1.00 95.62 89 LEU A CA 1
ATOM 676 C C . LEU A 1 89 ? -15.154 -4.538 -7.809 1.00 95.62 89 LEU A C 1
ATOM 678 O O . LEU A 1 89 ? -15.865 -3.949 -6.997 1.00 95.62 89 LEU A O 1
ATOM 682 N N . ALA A 1 90 ? -14.023 -5.145 -7.443 1.00 94.50 90 ALA A N 1
ATOM 683 C CA . ALA A 1 90 ? -13.535 -5.169 -6.068 1.00 94.50 90 ALA A CA 1
ATOM 684 C C . ALA A 1 90 ? -13.283 -3.754 -5.525 1.00 94.50 90 ALA A C 1
ATOM 686 O O . ALA A 1 90 ? -13.689 -3.455 -4.403 1.00 94.50 90 ALA A O 1
ATOM 687 N N . VAL A 1 91 ? -12.690 -2.857 -6.323 1.00 94.56 91 VAL A N 1
ATOM 688 C CA . VAL A 1 91 ? -12.511 -1.444 -5.944 1.00 94.56 91 VAL A CA 1
ATOM 689 C C . VAL A 1 91 ? -13.857 -0.768 -5.689 1.00 94.56 91 VAL A C 1
ATOM 691 O O . VAL A 1 91 ? -14.008 -0.089 -4.673 1.00 94.56 91 VAL A O 1
ATOM 694 N N . VAL A 1 92 ? -14.849 -0.982 -6.558 1.00 95.12 92 VAL A N 1
ATOM 695 C CA . VAL A 1 92 ? -16.197 -0.418 -6.384 1.00 95.12 92 VAL A CA 1
ATOM 696 C C . VAL A 1 92 ? -16.858 -0.951 -5.111 1.00 95.12 92 VAL A C 1
ATOM 698 O O . VAL A 1 92 ? -17.380 -0.166 -4.320 1.00 95.12 92 VAL A O 1
ATOM 701 N N . LEU A 1 93 ? -16.793 -2.261 -4.859 1.00 95.00 93 LEU A N 1
ATOM 702 C CA . LEU A 1 93 ? -17.355 -2.877 -3.653 1.00 95.00 93 LEU A CA 1
ATOM 703 C C . LEU A 1 93 ? -16.686 -2.352 -2.377 1.00 95.00 93 LEU A C 1
ATOM 705 O O . LEU A 1 93 ? -17.373 -2.006 -1.415 1.00 95.00 93 LEU A O 1
ATOM 709 N N . MET A 1 94 ? -15.358 -2.226 -2.377 1.00 93.00 94 MET A N 1
ATOM 710 C CA . MET A 1 94 ? -14.612 -1.656 -1.254 1.00 93.00 94 MET A CA 1
ATOM 711 C C . MET A 1 94 ? -14.974 -0.184 -1.034 1.00 93.00 94 MET A C 1
ATOM 713 O O . MET A 1 94 ? -15.200 0.222 0.105 1.00 93.00 94 MET A O 1
ATOM 717 N N . ALA A 1 95 ? -15.108 0.608 -2.102 1.00 91.88 95 ALA A N 1
ATOM 718 C CA . ALA A 1 95 ? -15.530 2.006 -2.020 1.00 91.88 95 ALA A CA 1
ATOM 719 C C . ALA A 1 95 ? -16.952 2.152 -1.451 1.00 91.88 95 ALA A C 1
ATOM 721 O O . ALA A 1 95 ? -17.195 3.027 -0.617 1.00 91.88 95 ALA A O 1
ATOM 722 N N . ILE A 1 96 ? -17.877 1.265 -1.832 1.00 93.38 96 ILE A N 1
ATOM 723 C CA . ILE A 1 96 ? -19.216 1.196 -1.231 1.00 93.38 96 ILE A CA 1
ATOM 724 C C . ILE A 1 96 ? -19.110 0.846 0.258 1.00 93.38 96 ILE A C 1
ATOM 726 O O . ILE A 1 96 ? -19.749 1.497 1.080 1.00 93.38 96 ILE A O 1
ATOM 730 N N . GLY A 1 97 ? -18.261 -0.113 0.637 1.00 90.38 97 GLY A N 1
ATOM 731 C CA . GLY A 1 97 ? -17.995 -0.439 2.042 1.00 90.38 97 GLY A CA 1
ATOM 732 C C . GLY A 1 97 ? -17.497 0.766 2.848 1.00 90.38 97 GLY A C 1
ATOM 733 O O . GLY A 1 97 ? -18.031 1.059 3.920 1.00 90.38 97 GLY A O 1
ATOM 734 N N . VAL A 1 98 ? -16.538 1.529 2.303 1.00 88.62 98 VAL A N 1
ATOM 735 C CA . VAL A 1 98 ? -16.067 2.795 2.899 1.00 88.62 98 VAL A CA 1
ATOM 736 C C . VAL A 1 98 ? -17.234 3.771 3.074 1.00 88.62 98 VAL A C 1
ATOM 738 O O . VAL A 1 98 ? -17.368 4.385 4.135 1.00 88.62 98 VAL A O 1
ATOM 741 N N . LEU A 1 99 ? -18.080 3.924 2.050 1.00 88.50 99 LEU A N 1
ATOM 742 C CA . LEU A 1 99 ? -19.224 4.834 2.071 1.00 88.50 99 LEU A CA 1
ATOM 743 C C . LEU A 1 99 ? -20.238 4.442 3.150 1.00 88.50 99 LEU A C 1
ATOM 745 O O . LEU A 1 99 ? -20.690 5.309 3.895 1.00 88.50 99 LEU A O 1
ATOM 749 N N . VAL A 1 100 ? -20.549 3.151 3.276 1.00 89.12 100 VAL A N 1
ATOM 750 C CA . VAL A 1 100 ? -21.456 2.620 4.303 1.00 89.12 100 VAL A CA 1
ATOM 751 C C . VAL A 1 100 ? -20.896 2.872 5.700 1.00 89.12 100 VAL A C 1
ATOM 753 O O . VAL A 1 100 ? -21.610 3.401 6.551 1.00 89.12 100 VAL A O 1
ATOM 756 N N . ILE A 1 101 ? -19.613 2.577 5.936 1.00 85.50 101 ILE A N 1
ATOM 757 C CA . ILE A 1 101 ? -18.955 2.844 7.227 1.00 85.50 101 ILE A CA 1
ATOM 758 C C . ILE A 1 101 ? -18.989 4.344 7.540 1.00 85.50 101 ILE A C 1
ATOM 760 O O . ILE A 1 101 ? -19.309 4.742 8.660 1.00 85.50 101 ILE A O 1
ATOM 764 N N . ARG A 1 102 ? -18.698 5.193 6.548 1.00 83.06 102 ARG A N 1
ATOM 765 C CA . ARG A 1 102 ? -18.736 6.652 6.702 1.00 83.06 102 ARG A CA 1
ATOM 766 C C . ARG A 1 102 ? -20.143 7.141 7.038 1.00 83.06 102 ARG A C 1
ATOM 768 O O . ARG A 1 102 ? -20.293 7.959 7.942 1.00 83.06 102 ARG A O 1
ATOM 775 N N . TYR A 1 103 ? -21.157 6.642 6.339 1.00 84.19 103 TYR A N 1
ATOM 776 C CA . TYR A 1 103 ? -22.547 7.022 6.567 1.00 84.19 103 TYR A CA 1
ATOM 777 C C . TYR A 1 103 ? -23.042 6.554 7.942 1.00 84.19 103 TYR A C 1
ATOM 779 O O . TYR A 1 103 ? -23.654 7.333 8.671 1.00 84.19 103 TYR A O 1
ATOM 787 N N . GLY A 1 104 ? -22.699 5.327 8.346 1.00 79.00 104 GLY A N 1
ATOM 788 C CA . GLY A 1 104 ? -22.993 4.800 9.680 1.00 79.00 104 GLY A CA 1
ATOM 789 C C . GLY A 1 104 ? -22.372 5.643 10.797 1.00 79.00 104 GLY A C 1
ATOM 790 O O . GLY A 1 104 ? -23.058 5.982 11.757 1.00 79.00 104 GLY A O 1
ATOM 791 N N . GLN A 1 105 ? -21.115 6.070 10.633 1.00 69.31 105 GLN A N 1
ATOM 792 C CA . GLN A 1 105 ? -20.426 6.939 11.597 1.00 69.31 105 GLN A CA 1
ATOM 793 C C . GLN A 1 105 ? -21.000 8.366 11.659 1.00 69.31 105 GLN A C 1
ATOM 795 O O . GLN A 1 105 ? -20.921 8.998 12.707 1.00 69.31 105 GLN A O 1
ATOM 800 N N . CYS A 1 106 ? -21.583 8.884 10.571 1.00 68.62 106 CYS A N 1
ATOM 801 C CA . CYS A 1 106 ? -22.269 10.182 10.580 1.00 68.62 106 CYS A CA 1
ATOM 802 C C . CYS A 1 106 ? -23.680 10.112 11.186 1.00 68.62 106 CYS A C 1
ATOM 804 O O . CYS A 1 106 ? -24.124 11.091 11.778 1.00 68.62 106 CYS A O 1
ATOM 806 N N . LYS A 1 107 ? -24.388 8.984 11.032 1.00 64.56 107 LYS A N 1
ATOM 807 C CA . LYS A 1 107 ? -25.767 8.819 11.523 1.00 64.56 107 LYS A CA 1
ATOM 808 C C . LYS A 1 107 ? -25.842 8.354 12.984 1.00 64.56 107 LYS A C 1
ATOM 810 O O . LYS A 1 107 ? -26.795 8.706 13.669 1.00 64.56 107 LYS A O 1
ATOM 815 N N . PHE A 1 108 ? -24.839 7.616 13.464 1.00 58.94 108 PHE A N 1
ATOM 816 C CA . PHE A 1 108 ? -24.686 7.210 14.865 1.00 58.94 108 PHE A CA 1
ATOM 817 C C . PHE A 1 108 ? -23.319 7.661 15.407 1.00 58.94 108 PHE A C 1
ATOM 819 O O . PHE A 1 108 ? -22.413 6.835 15.555 1.00 58.94 108 PHE A O 1
ATOM 826 N N . PRO A 1 109 ? -23.124 8.960 15.704 1.00 57.28 109 PRO A N 1
ATOM 827 C CA . PRO A 1 109 ? -22.026 9.356 16.575 1.00 57.28 109 PRO A CA 1
ATOM 828 C C . PRO A 1 109 ? -22.244 8.641 17.911 1.00 57.28 109 PRO A C 1
ATOM 830 O O . PRO A 1 109 ? -23.344 8.688 18.459 1.00 57.28 109 PRO A O 1
ATOM 833 N N . GLY A 1 110 ? -21.242 7.901 18.388 1.00 52.38 110 GLY A N 1
ATOM 834 C CA . GLY A 1 110 ? -21.364 7.112 19.610 1.00 52.38 110 GLY A CA 1
ATOM 835 C C . GLY A 1 110 ? -21.974 7.945 20.735 1.00 52.38 110 GLY A C 1
ATOM 836 O O . GLY A 1 110 ? -21.416 8.970 21.125 1.00 52.38 110 GLY A O 1
ATOM 837 N N . GLN A 1 111 ? -23.123 7.507 21.248 1.00 52.00 111 GLN A N 1
ATOM 838 C CA . GLN A 1 111 ? -23.643 7.973 22.526 1.00 52.00 111 GLN A CA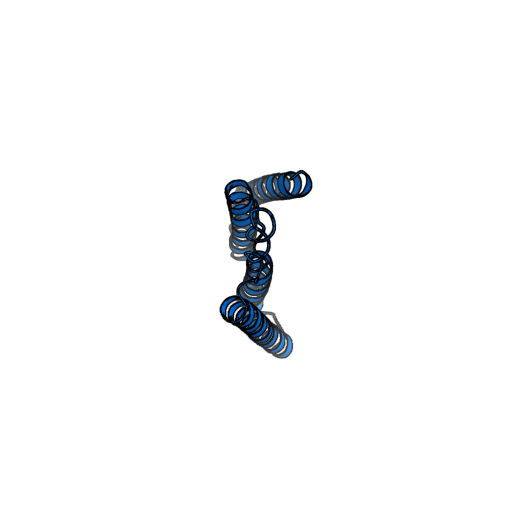 1
ATOM 839 C C . GLN A 1 111 ? -22.717 7.433 23.618 1.00 52.00 111 GLN A C 1
ATOM 841 O O . GLN A 1 111 ? -22.950 6.397 24.227 1.00 52.00 111 GLN A O 1
ATOM 846 N N . SER A 1 112 ? -21.594 8.112 23.810 1.00 48.91 112 SER A N 1
ATOM 847 C CA . SER A 1 112 ? -20.704 7.932 24.952 1.00 48.91 112 SER A CA 1
ATOM 848 C C . SER A 1 112 ? -20.285 9.306 25.466 1.00 48.91 112 SER A C 1
ATOM 850 O O . SER A 1 112 ? -19.108 9.614 25.616 1.00 48.91 112 SER A O 1
ATOM 852 N N . SER A 1 113 ? -21.299 10.138 25.703 1.00 44.75 113 SER A N 1
ATOM 853 C CA . SER A 1 113 ? -21.253 11.284 26.611 1.00 44.75 113 SER A CA 1
ATOM 854 C C . SER A 1 113 ? -22.538 11.327 27.451 1.00 44.75 113 SER A C 1
ATOM 856 O O . SER A 1 113 ? -23.086 12.391 27.699 1.00 44.75 113 SER A O 1
ATOM 858 N N . GLU A 1 114 ? -23.027 10.157 27.876 1.00 49.75 114 GLU A N 1
ATOM 859 C CA . GLU A 1 114 ? -24.201 10.009 28.753 1.00 49.75 114 GLU A CA 1
ATOM 860 C C . GLU A 1 114 ? -23.876 9.093 29.948 1.00 49.75 114 GLU A C 1
ATOM 862 O O . GLU A 1 114 ? -24.607 8.181 30.304 1.00 49.75 114 GLU A O 1
ATOM 867 N N . ARG A 1 115 ? -22.690 9.296 30.541 1.00 45.91 115 ARG A N 1
ATOM 868 C CA . ARG A 1 115 ? -22.320 8.764 31.866 1.00 45.91 115 ARG A CA 1
ATOM 869 C C . ARG A 1 115 ? -21.235 9.630 32.513 1.00 45.91 115 ARG A C 1
ATOM 871 O O . ARG A 1 115 ? -20.150 9.166 32.840 1.00 45.91 115 ARG A O 1
ATOM 878 N N . LYS A 1 116 ? -21.495 10.934 32.595 1.00 42.84 116 LYS A N 1
ATOM 879 C CA . LYS A 1 116 ? -20.794 11.850 33.516 1.00 42.84 116 LYS A CA 1
ATOM 880 C C . LYS A 1 116 ? -21.744 12.803 34.253 1.00 42.84 116 LYS A C 1
ATOM 882 O O . LYS A 1 116 ? -21.268 13.630 35.017 1.00 42.84 116 LYS A O 1
ATOM 887 N N . LEU A 1 117 ? -23.060 12.680 34.048 1.00 52.91 117 LEU A N 1
ATOM 888 C CA . LEU A 1 117 ? -24.063 13.496 34.740 1.00 52.91 117 LEU A CA 1
ATOM 889 C C . LEU A 1 117 ? -24.665 12.787 35.972 1.00 52.91 117 LEU A C 1
ATOM 891 O O . LEU A 1 117 ? -25.098 13.466 36.891 1.00 52.91 117 LEU A O 1
ATOM 895 N N . ASP A 1 118 ? -24.597 11.452 36.042 1.00 49.94 118 ASP A N 1
ATOM 896 C CA . ASP A 1 118 ? -25.213 10.664 37.130 1.00 49.94 118 ASP A CA 1
ATOM 897 C C . ASP A 1 118 ? -24.322 10.480 38.377 1.00 49.94 118 ASP A C 1
ATOM 899 O O . ASP A 1 118 ? -24.770 9.917 39.366 1.00 49.94 118 ASP A O 1
ATOM 903 N N . GLU A 1 119 ? -23.064 10.938 38.358 1.00 53.41 119 GLU A N 1
ATOM 904 C CA . GLU A 1 119 ? -22.186 10.960 39.552 1.00 53.41 119 GLU A CA 1
ATOM 905 C C . GLU A 1 119 ? -22.122 12.346 40.223 1.00 53.41 119 GLU A C 1
ATOM 907 O O . GLU A 1 119 ? -21.380 12.538 41.184 1.00 53.41 119 GLU A O 1
ATOM 912 N N . MET A 1 120 ? -22.875 13.329 39.714 1.00 57.03 120 MET A N 1
ATOM 913 C CA . MET A 1 120 ? -22.954 14.683 40.284 1.00 57.03 120 MET A CA 1
ATOM 914 C C . MET A 1 120 ? -24.383 15.104 40.675 1.00 57.03 120 MET A C 1
ATOM 916 O O . MET A 1 120 ? -24.591 16.272 41.007 1.00 57.03 120 MET A O 1
ATOM 920 N N . ALA A 1 121 ? -25.343 14.174 40.651 1.00 49.19 121 ALA A N 1
ATOM 921 C CA . ALA A 1 121 ? -26.691 14.326 41.207 1.00 49.19 121 ALA A CA 1
ATOM 922 C C . ALA A 1 121 ? -26.833 13.460 42.466 1.00 49.19 121 ALA A C 1
ATOM 924 O O . ALA A 1 121 ? -27.551 13.899 43.392 1.00 49.19 121 ALA A O 1
#

Sequence (121 aa):
MLGLIVIGLGTAIALANLVWSVIRTEQVTLTDLLLMFLFLEVFAMVSQYLKSGQLPVRFPLYIAIGSIARDIILRAATNTEAHLLASALAVVLMAIGVLVIRYGQCKFPGQSSERKLDEMA

Organism: Burkholderia gladioli (NCBI:txid28095)

Foldseek 3Di:
DVVLVVLLVVLVVVLVVLVVVCVVVVDDDPVSVLSNVLSVLSNVQSVVCVVVVDRPPLSVLVSLLSVLVSVCVVCVPPDDPVSNVVSVVVSVVSVVVSVVVVVVCVVCVDPPVPPPPVVVD

Secondary structure (DSSP, 8-state):
-HHHHHHHHHHHHHHHHHHHHHHHHT---HHHHHHHHHHHHHHHHHHHHHHHS---THHHHHHHHHHHHHHHHHHTTTS-HHHHHHHHHHHHHHHHHHHHHHHHHHH-----SSSSSTT--

pLDDT: mean 83.89, std 13.78, range [42.84, 96.31]

InterPro domains:
  IPR009315 Phosphate-starvation-induced PsiE [PIRSF029598] (4-110)
  IPR009315 Phosphate-starvation-induced PsiE [PTHR37819] (2-109)
  IPR020948 Phosphate-starvation-induced PsiE-like [PF06146] (2-104)